Protein AF-A0A1I4N1H8-F1 (afdb_monomer_lite)

Structure (mmCIF, N/CA/C/O backbone):
data_AF-A0A1I4N1H8-F1
#
_entry.id   AF-A0A1I4N1H8-F1
#
loop_
_atom_site.group_PDB
_atom_site.id
_atom_site.type_symbol
_atom_site.label_atom_id
_atom_site.label_alt_id
_atom_site.label_comp_id
_atom_site.label_asym_id
_atom_site.label_entity_id
_atom_site.label_seq_id
_atom_site.pdbx_PDB_ins_code
_atom_site.Cartn_x
_atom_site.Cartn_y
_atom_site.Cartn_z
_atom_site.occupancy
_atom_site.B_iso_or_equiv
_atom_site.auth_seq_id
_atom_site.auth_comp_id
_atom_site.auth_asym_id
_atom_site.auth_atom_id
_atom_site.pdbx_PDB_model_num
ATOM 1 N N . MET A 1 1 ? 2.853 25.709 18.677 1.00 53.47 1 MET A N 1
ATOM 2 C CA . MET A 1 1 ? 2.976 24.654 17.645 1.00 53.47 1 MET A CA 1
ATOM 3 C C . MET A 1 1 ? 1.588 24.099 17.377 1.00 53.47 1 MET A C 1
ATOM 5 O O . MET A 1 1 ? 0.946 23.688 18.331 1.00 53.47 1 MET A O 1
ATOM 9 N N . LEU A 1 2 ? 1.108 24.112 16.129 1.00 56.47 2 LEU A N 1
ATOM 10 C CA . LEU A 1 2 ? -0.135 23.416 15.777 1.00 56.47 2 LEU A CA 1
ATOM 11 C C . LEU A 1 2 ? 0.058 21.916 16.018 1.00 56.47 2 LEU A C 1
AT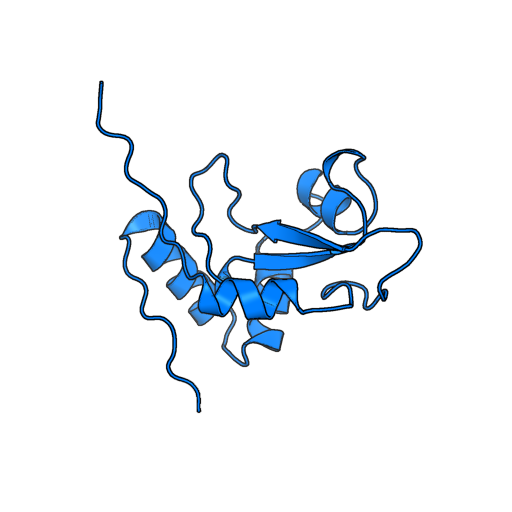OM 13 O O . LEU A 1 2 ? 1.031 21.329 15.537 1.00 56.47 2 LEU A O 1
ATOM 17 N N . GLU A 1 3 ? -0.847 21.313 16.781 1.00 64.88 3 GLU A N 1
ATOM 18 C CA . GLU A 1 3 ? -0.791 19.899 17.126 1.00 64.88 3 GLU A CA 1
ATOM 19 C C . GLU A 1 3 ? -0.801 19.052 15.846 1.00 64.88 3 GLU A C 1
ATOM 21 O O . GLU A 1 3 ? -1.722 19.099 15.021 1.00 64.88 3 GLU A O 1
ATOM 26 N N . LYS A 1 4 ? 0.289 18.310 15.615 1.00 62.06 4 LYS A N 1
ATOM 27 C CA . LYS A 1 4 ? 0.431 17.490 14.412 1.00 62.06 4 LYS A CA 1
ATOM 28 C C . LYS A 1 4 ? -0.526 16.305 14.524 1.00 62.06 4 LYS A C 1
ATOM 30 O O . LYS A 1 4 ? -0.227 15.325 15.198 1.00 62.06 4 LYS A O 1
ATOM 35 N N . ARG A 1 5 ? -1.657 16.379 13.817 1.00 70.31 5 ARG A N 1
ATOM 36 C CA . ARG A 1 5 ? -2.632 15.278 13.723 1.00 70.31 5 ARG A CA 1
ATOM 37 C C . ARG A 1 5 ? -1.940 13.963 13.337 1.00 70.31 5 ARG A C 1
ATOM 39 O O . ARG A 1 5 ? -1.356 13.872 12.251 1.00 70.31 5 ARG A O 1
ATOM 46 N N . LYS A 1 6 ? -2.035 12.952 14.209 1.00 81.81 6 LYS A N 1
ATOM 47 C CA . LYS A 1 6 ? -1.481 11.601 14.000 1.00 81.81 6 LYS A CA 1
ATOM 48 C C . LYS A 1 6 ? -2.159 10.912 12.804 1.00 81.81 6 LYS A C 1
ATOM 50 O O . LYS A 1 6 ? -3.296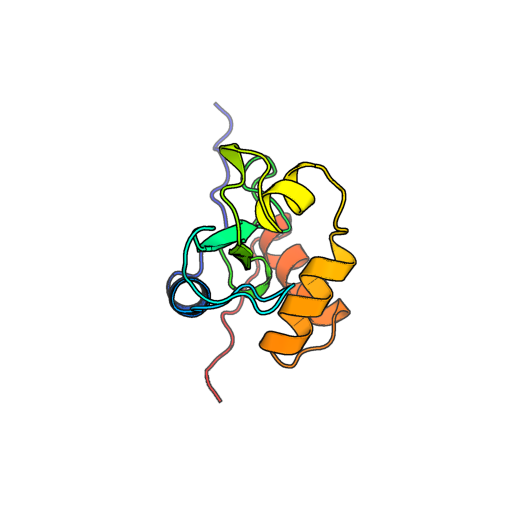 11.238 12.463 1.00 81.81 6 LYS A O 1
ATOM 55 N N . ARG A 1 7 ? -1.432 10.019 12.123 1.00 89.75 7 ARG A N 1
ATOM 56 C CA . ARG A 1 7 ? -1.945 9.192 11.010 1.00 89.75 7 ARG A CA 1
ATOM 57 C C . ARG A 1 7 ? -2.813 8.050 11.553 1.00 89.75 7 ARG A C 1
ATOM 59 O O . ARG A 1 7 ? -2.561 7.596 12.665 1.00 89.75 7 ARG A O 1
ATOM 66 N N . VAL A 1 8 ? -3.782 7.581 10.765 1.00 94.56 8 VAL A N 1
ATOM 67 C CA . VAL A 1 8 ? -4.474 6.307 11.039 1.00 94.56 8 VAL A CA 1
ATOM 68 C C . VAL A 1 8 ? -3.473 5.166 10.863 1.00 94.56 8 VAL A C 1
ATOM 70 O O . VAL A 1 8 ? -2.674 5.204 9.924 1.00 94.56 8 VAL A O 1
ATOM 73 N N . VAL A 1 9 ? -3.486 4.190 11.770 1.00 94.94 9 VAL A N 1
ATOM 74 C CA . VAL A 1 9 ? -2.586 3.029 11.764 1.00 94.94 9 VAL A CA 1
ATOM 75 C C . VAL A 1 9 ? -3.397 1.771 12.060 1.00 94.94 9 VAL A C 1
ATOM 77 O O . VAL A 1 9 ? -4.090 1.726 13.072 1.00 94.94 9 VAL A O 1
ATOM 80 N N . ASP A 1 10 ? -3.257 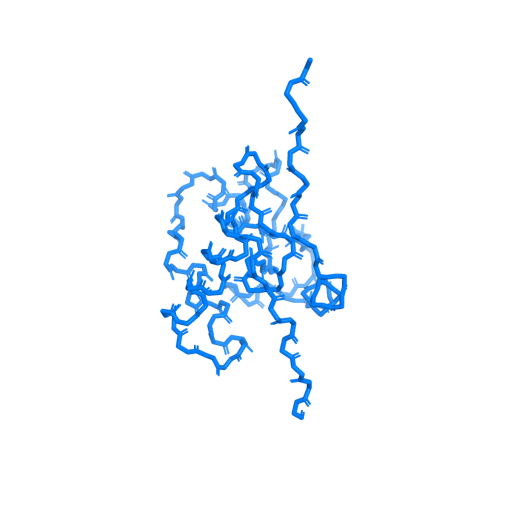0.747 11.221 1.00 95.31 10 ASP A N 1
ATOM 81 C CA . ASP A 1 10 ? -3.801 -0.598 11.416 1.00 95.31 10 ASP A CA 1
ATOM 82 C C . ASP A 1 10 ? -2.660 -1.623 11.525 1.00 95.31 10 ASP A C 1
ATOM 84 O O . ASP A 1 10 ? -2.206 -2.188 10.524 1.00 95.31 10 ASP A O 1
ATOM 88 N N . PRO A 1 11 ? -2.169 -1.906 12.744 1.00 95.06 11 PRO A N 1
ATOM 89 C CA . PRO A 1 11 ? -1.083 -2.857 12.932 1.00 95.06 11 PRO A CA 1
ATOM 90 C C . PRO A 1 11 ? -1.421 -4.272 12.447 1.00 95.06 11 PRO A C 1
ATOM 92 O O . PRO A 1 11 ? -0.512 -4.993 12.035 1.00 95.06 11 PRO A O 1
ATOM 95 N N . LYS A 1 12 ? -2.696 -4.689 12.498 1.00 94.94 12 LYS A N 1
ATOM 96 C CA . LYS A 1 12 ? -3.117 -6.033 12.076 1.00 94.94 12 LYS A CA 1
ATOM 97 C C . LYS A 1 12 ? -3.105 -6.142 10.553 1.00 94.94 12 LYS A C 1
ATOM 99 O O . LYS A 1 12 ? -2.472 -7.056 10.027 1.00 94.94 12 LYS A O 1
ATOM 104 N N . GLY A 1 13 ? -3.709 -5.186 9.850 1.00 95.56 13 GLY A N 1
ATOM 105 C CA . GLY A 1 13 ? -3.661 -5.115 8.387 1.00 95.56 13 GLY A CA 1
ATOM 106 C C . GLY A 1 13 ? -2.226 -5.015 7.868 1.00 95.56 13 GLY A C 1
ATOM 107 O O . GLY A 1 13 ? -1.828 -5.755 6.970 1.00 95.56 13 GLY A O 1
ATOM 108 N N . MET A 1 14 ? -1.395 -4.189 8.508 1.00 96.69 14 MET A N 1
ATOM 109 C CA . MET A 1 14 ? 0.006 -4.039 8.114 1.00 96.69 14 MET A CA 1
ATOM 110 C C . MET A 1 14 ? 0.849 -5.295 8.348 1.00 96.69 14 MET A C 1
ATOM 112 O O . MET A 1 14 ? 1.808 -5.513 7.609 1.00 96.69 14 MET A O 1
ATOM 116 N N . LYS A 1 15 ? 0.523 -6.142 9.337 1.00 96.75 15 LYS A N 1
ATOM 117 C CA . LYS A 1 15 ? 1.166 -7.461 9.471 1.00 96.75 15 LYS A CA 1
ATOM 118 C C . LYS A 1 15 ? 0.884 -8.338 8.249 1.00 96.75 15 LYS A C 1
ATOM 120 O O . LYS A 1 15 ? 1.816 -8.974 7.769 1.00 96.75 15 LYS A O 1
ATOM 125 N N . LYS A 1 16 ? -0.347 -8.317 7.719 1.00 95.69 16 LYS A N 1
ATOM 126 C CA . LYS A 1 16 ? -0.727 -9.078 6.515 1.00 95.69 16 LYS A CA 1
ATOM 127 C C . LYS A 1 16 ? 0.070 -8.605 5.292 1.00 95.69 16 LYS A C 1
ATOM 129 O O . LYS A 1 16 ? 0.706 -9.424 4.645 1.00 95.69 16 LYS A O 1
ATOM 134 N N . VAL A 1 17 ? 0.164 -7.291 5.057 1.00 97.12 17 VAL A N 1
ATOM 135 C CA . VAL A 1 17 ? 0.967 -6.735 3.941 1.00 97.12 17 VAL A CA 1
ATOM 136 C C . VAL A 1 17 ? 2.459 -7.056 4.086 1.00 97.12 17 VAL A C 1
ATOM 138 O O . VAL A 1 17 ? 3.127 -7.406 3.118 1.00 97.12 17 VAL A O 1
ATOM 141 N N . LYS A 1 18 ? 3.007 -6.968 5.304 1.00 95.81 18 LYS A N 1
ATOM 142 C CA . LYS A 1 18 ? 4.422 -7.290 5.561 1.00 95.81 18 LYS A CA 1
ATOM 143 C C . LYS A 1 18 ? 4.757 -8.764 5.328 1.00 95.81 18 LYS A C 1
ATOM 145 O O . LYS A 1 18 ? 5.910 -9.041 5.008 1.00 95.81 18 LYS A O 1
ATOM 150 N N . ALA A 1 19 ? 3.789 -9.661 5.514 1.00 95.75 19 ALA A N 1
ATOM 151 C CA . ALA A 1 19 ? 3.953 -11.101 5.339 1.00 95.75 19 ALA A CA 1
ATOM 152 C C . ALA A 1 19 ? 3.951 -11.548 3.866 1.00 95.75 19 ALA A C 1
ATOM 154 O O . ALA A 1 19 ? 4.326 -12.682 3.595 1.00 95.75 19 ALA A O 1
ATOM 155 N N . ILE A 1 20 ? 3.562 -10.677 2.927 1.00 95.69 20 ILE A N 1
ATOM 156 C CA . ILE A 1 20 ? 3.618 -10.966 1.490 1.00 95.69 20 ILE A CA 1
ATOM 157 C C . ILE A 1 20 ? 5.086 -11.157 1.072 1.00 95.69 20 ILE A C 1
ATOM 159 O O . ILE A 1 20 ? 5.943 -10.314 1.354 1.00 95.69 20 ILE A O 1
ATOM 163 N N . ASP A 1 21 ? 5.380 -12.265 0.398 1.00 95.00 21 ASP A N 1
ATOM 164 C CA . ASP A 1 21 ? 6.724 -12.735 0.033 1.00 95.00 21 ASP A CA 1
ATOM 165 C C . ASP A 1 21 ? 7.030 -12.619 -1.472 1.00 95.00 21 ASP A C 1
ATOM 167 O O . ASP A 1 21 ? 8.051 -13.114 -1.963 1.00 95.00 21 ASP A O 1
ATOM 171 N N . TYR A 1 22 ? 6.184 -11.883 -2.193 1.00 95.88 22 TYR A N 1
ATOM 172 C CA . TYR A 1 22 ? 6.350 -11.531 -3.597 1.00 95.88 22 TYR A CA 1
ATOM 173 C C . TYR A 1 22 ? 6.005 -10.059 -3.861 1.00 95.88 22 TYR A C 1
ATOM 175 O O . TYR A 1 22 ? 5.375 -9.377 -3.055 1.00 95.88 22 TYR A O 1
ATOM 183 N N . CYS A 1 23 ? 6.449 -9.544 -5.005 1.00 97.31 23 CYS A N 1
ATOM 184 C CA . CYS A 1 23 ? 6.041 -8.239 -5.508 1.00 97.31 23 CYS A CA 1
ATOM 185 C C . CYS A 1 23 ? 4.627 -8.327 -6.081 1.00 97.31 23 CYS A C 1
ATOM 187 O O . CYS A 1 23 ? 4.422 -8.990 -7.096 1.00 97.31 23 CYS A O 1
ATOM 189 N N . GLU A 1 24 ? 3.675 -7.602 -5.505 1.00 98.00 24 GLU A N 1
ATOM 190 C CA . GLU A 1 24 ? 2.270 -7.642 -5.930 1.00 98.00 24 GLU A CA 1
ATOM 191 C C . GLU A 1 24 ? 2.047 -7.099 -7.350 1.00 98.00 24 GLU A C 1
ATOM 193 O O . GLU A 1 24 ? 1.036 -7.403 -7.976 1.00 98.00 24 GLU A O 1
ATOM 198 N N . ARG A 1 25 ? 3.005 -6.334 -7.891 1.00 97.31 25 ARG A N 1
ATOM 199 C CA . ARG A 1 25 ? 2.948 -5.815 -9.264 1.00 97.31 25 ARG A CA 1
ATOM 200 C C . ARG A 1 25 ? 3.526 -6.774 -10.304 1.00 97.31 25 ARG A C 1
ATOM 202 O O . ARG A 1 25 ? 2.900 -7.011 -11.328 1.00 97.31 25 ARG A O 1
ATOM 209 N N . CYS A 1 26 ? 4.744 -7.277 -10.087 1.00 96.38 26 CYS A N 1
ATOM 210 C CA . CYS A 1 26 ? 5.475 -8.053 -11.101 1.00 96.38 26 CYS A CA 1
ATOM 211 C C . CYS A 1 26 ? 5.646 -9.541 -10.765 1.00 96.38 26 CYS A C 1
ATOM 213 O O . CYS A 1 26 ? 6.316 -10.255 -11.505 1.00 96.38 26 CYS A O 1
ATOM 215 N N . GLY A 1 27 ? 5.112 -10.006 -9.633 1.00 95.25 27 GLY A N 1
ATOM 216 C CA . GLY A 1 27 ? 5.170 -11.404 -9.196 1.00 95.25 27 GLY A CA 1
ATOM 217 C C . GLY A 1 27 ? 6.546 -11.885 -8.722 1.00 95.25 27 GLY A C 1
ATOM 218 O O . GLY A 1 27 ? 6.679 -13.022 -8.281 1.00 95.25 27 GLY A O 1
ATOM 219 N N . ARG A 1 28 ? 7.590 -11.047 -8.789 1.00 92.69 28 ARG A N 1
ATOM 220 C CA . ARG A 1 28 ? 8.947 -11.433 -8.374 1.00 92.69 28 ARG A CA 1
ATOM 221 C C . ARG A 1 28 ? 8.976 -11.791 -6.886 1.00 92.69 28 ARG A C 1
ATOM 223 O O . ARG A 1 28 ? 8.639 -10.954 -6.051 1.00 92.69 28 ARG A O 1
ATOM 230 N N . MET A 1 29 ? 9.422 -13.004 -6.575 1.00 90.62 29 MET A N 1
ATOM 231 C CA . MET A 1 29 ? 9.615 -13.481 -5.205 1.00 90.62 29 MET A CA 1
ATOM 232 C C . MET A 1 29 ? 10.814 -12.819 -4.519 1.00 90.62 29 MET A C 1
ATOM 234 O O . MET A 1 29 ? 11.655 -12.178 -5.162 1.00 90.62 29 MET A O 1
ATOM 238 N N . ASN A 1 30 ? 10.892 -12.989 -3.201 1.00 72.56 30 ASN A N 1
ATOM 239 C CA . ASN A 1 30 ? 12.013 -12.516 -2.398 1.00 72.56 30 ASN A CA 1
ATOM 240 C C . ASN A 1 30 ? 13.361 -13.079 -2.916 1.00 72.56 30 ASN A C 1
ATOM 242 O O . ASN A 1 30 ? 13.485 -14.271 -3.184 1.00 72.56 30 ASN A O 1
ATOM 246 N N . GLY A 1 31 ? 14.359 -12.207 -3.101 1.00 69.25 31 GLY A N 1
ATOM 247 C CA . GLY A 1 31 ? 15.635 -12.509 -3.766 1.00 69.25 31 GLY A CA 1
ATOM 248 C C . GLY A 1 31 ? 16.512 -11.257 -3.911 1.00 69.25 31 GLY A C 1
ATOM 249 O O . GLY A 1 31 ? 16.408 -10.347 -3.092 1.00 69.25 31 GLY A O 1
ATOM 250 N N . PHE A 1 32 ? 17.324 -11.158 -4.975 1.00 62.62 32 PHE A N 1
ATOM 251 C CA . PHE A 1 32 ? 18.295 -10.062 -5.218 1.00 62.62 32 PHE A CA 1
ATOM 252 C C . PHE A 1 32 ? 17.736 -8.631 -5.068 1.00 62.62 32 PHE A C 1
ATOM 254 O O . PHE A 1 32 ? 18.484 -7.695 -4.814 1.00 62.62 32 PHE A O 1
ATOM 261 N N . TYR A 1 33 ? 16.426 -8.442 -5.231 1.00 67.12 33 TYR A N 1
ATOM 262 C CA . TYR A 1 33 ? 15.819 -7.115 -5.286 1.00 67.12 33 TYR A CA 1
ATOM 263 C C . TYR A 1 33 ? 15.284 -6.588 -3.949 1.00 67.12 33 TYR A C 1
ATOM 265 O O . TYR A 1 33 ? 14.948 -5.413 -3.916 1.00 67.12 33 TYR A O 1
ATOM 273 N N . CYS A 1 34 ? 15.232 -7.382 -2.870 1.00 88.25 34 CYS A N 1
ATOM 274 C CA . CYS A 1 34 ? 14.536 -7.053 -1.610 1.00 88.25 34 CYS A CA 1
ATOM 275 C C . CYS A 1 34 ? 13.047 -6.666 -1.806 1.00 88.25 34 CYS A C 1
ATOM 277 O O . CYS A 1 34 ? 12.647 -6.058 -2.798 1.00 88.25 34 CYS A O 1
ATOM 279 N N . LEU A 1 35 ? 12.182 -7.033 -0.858 1.00 94.62 35 LEU A N 1
ATOM 280 C CA . LEU A 1 35 ? 10.763 -6.656 -0.894 1.00 94.62 35 LEU A CA 1
ATOM 281 C C . LEU A 1 35 ? 10.448 -5.615 0.178 1.00 94.62 35 LEU A C 1
ATOM 283 O O . LEU A 1 35 ? 10.572 -5.889 1.375 1.00 94.62 35 LEU A O 1
ATOM 287 N N . GLU A 1 36 ? 9.930 -4.465 -0.233 1.00 95.19 36 GLU A N 1
ATOM 288 C CA . GLU A 1 36 ? 9.577 -3.346 0.639 1.00 95.19 36 GLU A CA 1
ATOM 289 C C . GLU A 1 36 ? 8.074 -3.070 0.614 1.00 95.19 36 GLU A C 1
ATOM 291 O O . GLU A 1 36 ? 7.371 -3.410 -0.335 1.00 95.19 36 GLU A O 1
ATOM 296 N N . VAL A 1 37 ? 7.568 -2.477 1.694 1.00 96.62 37 VAL A N 1
ATOM 297 C CA . VAL A 1 37 ? 6.184 -1.999 1.737 1.00 96.62 37 VAL A CA 1
ATOM 298 C C . VAL A 1 37 ? 6.151 -0.589 1.158 1.00 96.62 37 VAL A C 1
ATOM 300 O O . VAL A 1 37 ? 6.769 0.310 1.731 1.00 96.62 37 VAL A O 1
ATOM 303 N N . ALA A 1 38 ? 5.412 -0.418 0.068 1.00 96.94 38 ALA A N 1
ATOM 304 C CA . ALA A 1 38 ? 5.148 0.853 -0.586 1.00 96.94 38 ALA A CA 1
ATOM 305 C C . ALA A 1 38 ? 3.806 1.423 -0.113 1.00 96.94 38 ALA A C 1
ATOM 307 O O . ALA A 1 38 ? 2.836 0.681 0.066 1.00 96.94 38 ALA A O 1
ATOM 308 N N . HIS A 1 39 ? 3.754 2.738 0.098 1.00 97.62 39 HIS A N 1
ATOM 309 C CA . HIS A 1 39 ? 2.529 3.472 0.423 1.00 97.62 39 HIS A CA 1
ATOM 310 C C . HIS A 1 39 ? 2.041 4.194 -0.830 1.00 97.62 39 HIS A C 1
ATOM 312 O O . HIS A 1 39 ? 2.764 5.058 -1.309 1.00 97.62 39 HIS A O 1
ATOM 318 N N . VAL A 1 40 ? 0.803 3.953 -1.275 1.00 97.44 40 VAL A N 1
ATOM 319 C CA . VAL A 1 40 ? 0.227 4.702 -2.414 1.00 97.44 40 VAL A CA 1
ATOM 320 C C . VAL A 1 40 ? 0.087 6.180 -2.044 1.00 97.44 40 VAL A C 1
ATOM 322 O O . VAL A 1 40 ? 0.653 7.073 -2.665 1.00 97.44 40 VAL A O 1
ATOM 325 N N . LYS A 1 41 ? -0.585 6.474 -0.924 1.00 95.88 41 LYS A N 1
ATOM 326 C CA . LYS A 1 41 ? -0.488 7.789 -0.278 1.00 95.88 41 LYS A CA 1
ATOM 327 C C . LYS A 1 41 ? 0.673 7.767 0.702 1.00 95.88 41 LYS A C 1
ATOM 329 O O . LYS A 1 41 ? 0.553 7.244 1.812 1.00 95.88 41 LYS A O 1
ATOM 334 N N . GLY A 1 42 ? 1.796 8.334 0.268 1.00 89.06 42 GLY A N 1
ATOM 335 C CA . GLY A 1 42 ? 3.060 8.333 0.996 1.00 89.06 42 GLY A CA 1
ATOM 336 C C . GLY A 1 42 ? 3.028 8.990 2.384 1.00 89.06 42 GLY A C 1
ATOM 337 O O . GLY A 1 42 ? 2.158 9.787 2.750 1.00 89.06 42 GLY A O 1
ATOM 338 N N . LYS A 1 43 ? 4.059 8.705 3.185 1.00 80.88 43 LYS A N 1
ATOM 339 C CA . LYS A 1 43 ? 4.208 9.281 4.536 1.00 80.88 43 LYS A CA 1
ATOM 340 C C . LYS A 1 43 ? 4.397 10.801 4.524 1.00 80.88 43 LYS A C 1
ATOM 342 O O . LYS A 1 43 ? 3.912 11.468 5.438 1.00 80.88 43 LYS A O 1
ATOM 347 N N . GLY A 1 44 ? 5.044 11.351 3.490 1.00 82.94 44 GLY A N 1
ATOM 348 C CA . GLY A 1 44 ? 5.267 12.796 3.337 1.00 82.94 44 GLY A CA 1
ATOM 349 C C . GLY A 1 44 ? 3.966 13.605 3.283 1.00 82.94 44 GLY A C 1
ATOM 350 O O . GLY A 1 44 ? 3.899 14.705 3.826 1.00 82.94 44 GLY A O 1
ATOM 351 N N . CYS A 1 45 ? 2.893 13.017 2.743 1.00 85.38 45 CYS A N 1
ATOM 352 C CA . CYS A 1 45 ? 1.560 13.618 2.705 1.00 85.38 45 CYS A CA 1
ATOM 353 C C . CYS A 1 45 ? 0.630 13.116 3.830 1.00 85.38 45 CYS A C 1
ATOM 355 O O . CYS A 1 45 ? -0.575 13.364 3.812 1.00 85.38 45 CYS A O 1
ATOM 357 N N . LYS A 1 46 ? 1.187 12.457 4.859 1.00 87.69 46 LYS A N 1
ATOM 358 C CA . LYS A 1 46 ? 0.462 11.883 6.009 1.00 87.69 46 LYS A CA 1
ATOM 359 C C . LYS A 1 46 ? -0.558 10.803 5.630 1.00 87.69 46 LYS A C 1
ATOM 361 O O . LYS A 1 46 ? -1.602 10.704 6.287 1.00 87.69 46 LYS A O 1
ATOM 366 N N . GLY A 1 47 ? -0.264 10.006 4.605 1.00 93.00 47 GLY A N 1
ATOM 367 C CA . GLY A 1 47 ? -1.104 8.872 4.240 1.00 93.00 47 GLY A CA 1
ATOM 368 C C . GLY A 1 47 ? -1.234 7.829 5.368 1.00 93.00 47 GLY A C 1
ATOM 369 O O . GLY A 1 47 ? -0.345 7.705 6.231 1.00 93.00 47 GLY A O 1
ATOM 370 N N . PRO A 1 48 ? -2.371 7.116 5.421 1.00 96.00 48 PRO A N 1
ATOM 371 C CA . PRO A 1 48 ? -2.668 6.150 6.476 1.00 96.00 48 PRO A CA 1
ATOM 372 C C . PRO A 1 48 ? -1.768 4.902 6.392 1.00 96.00 48 PRO A C 1
ATOM 374 O O . PRO A 1 48 ? -1.310 4.521 5.317 1.00 96.00 48 PRO A O 1
ATOM 377 N N . ASP A 1 49 ? -1.491 4.269 7.536 1.00 96.19 49 ASP A N 1
ATOM 378 C CA . ASP A 1 49 ? -0.787 2.976 7.642 1.00 96.19 49 ASP A CA 1
ATOM 379 C C . ASP A 1 49 ? -1.793 1.826 7.713 1.00 96.19 49 ASP A C 1
ATOM 381 O O . ASP A 1 49 ? -1.974 1.201 8.755 1.00 96.19 49 ASP A O 1
ATOM 385 N N . ILE A 1 50 ? -2.515 1.610 6.622 1.00 97.38 50 ILE A N 1
ATOM 386 C CA . ILE A 1 50 ? -3.561 0.589 6.509 1.00 97.38 50 ILE A CA 1
ATOM 387 C C . ILE A 1 50 ? -3.269 -0.295 5.305 1.00 97.38 50 ILE A C 1
ATOM 389 O O . ILE A 1 50 ? -2.601 0.149 4.365 1.00 97.38 50 ILE A O 1
ATOM 393 N N . LYS A 1 51 ? -3.778 -1.530 5.310 1.00 97.50 51 LYS A N 1
ATOM 394 C CA . LYS A 1 51 ? -3.523 -2.479 4.219 1.00 97.50 51 LYS A CA 1
ATOM 395 C C . LYS A 1 51 ? -4.039 -1.958 2.875 1.00 97.50 51 LYS A C 1
ATOM 397 O O . LYS A 1 51 ? -3.367 -2.131 1.868 1.00 97.50 51 LYS A O 1
ATOM 402 N N . GLU A 1 52 ? -5.146 -1.219 2.866 1.00 98.19 52 GLU A N 1
ATOM 403 C CA . GLU A 1 52 ? -5.744 -0.623 1.666 1.00 98.19 52 GLU A CA 1
ATOM 404 C C . GLU A 1 52 ? -4.906 0.513 1.049 1.00 98.19 52 GLU A C 1
ATOM 406 O O . GLU A 1 52 ? -5.161 0.923 -0.077 1.00 98.19 52 GLU A O 1
ATOM 411 N N . ASN A 1 53 ? -3.898 1.027 1.760 1.00 98.38 53 ASN A N 1
ATOM 412 C CA . ASN A 1 53 ? -2.976 2.054 1.262 1.00 98.38 53 ASN A CA 1
ATOM 413 C C . ASN A 1 53 ? -1.555 1.510 1.039 1.00 98.38 53 ASN A C 1
ATOM 415 O O . ASN A 1 53 ? -0.645 2.284 0.740 1.00 98.38 53 ASN A O 1
ATOM 419 N N . CYS A 1 54 ? -1.343 0.207 1.252 1.00 97.94 54 CYS A N 1
ATOM 420 C CA . CYS A 1 54 ? -0.018 -0.395 1.244 1.00 97.94 54 CYS A CA 1
ATOM 421 C C . CYS A 1 54 ? 0.032 -1.671 0.407 1.00 97.94 54 CYS A C 1
ATOM 423 O O . CYS A 1 54 ? -0.861 -2.520 0.461 1.00 97.94 54 CYS A O 1
ATOM 425 N N . LEU A 1 55 ? 1.144 -1.844 -0.297 1.00 97.69 55 LEU A N 1
ATOM 426 C CA . LEU A 1 55 ? 1.444 -3.041 -1.069 1.00 97.69 55 LEU A CA 1
ATOM 427 C C . LEU A 1 55 ? 2.929 -3.405 -0.975 1.00 97.69 55 LEU A C 1
ATOM 429 O O . LEU A 1 55 ? 3.760 -2.592 -0.571 1.00 97.69 55 LEU A O 1
ATOM 433 N N . LYS A 1 56 ? 3.263 -4.645 -1.310 1.00 97.50 56 LYS A N 1
ATOM 434 C CA . LYS A 1 56 ? 4.608 -5.208 -1.313 1.00 97.50 56 LYS A CA 1
ATOM 435 C C . LYS A 1 56 ? 5.205 -5.086 -2.712 1.00 97.50 56 LYS A C 1
ATOM 437 O O . LYS A 1 56 ? 4.708 -5.693 -3.659 1.00 97.50 56 LYS A O 1
ATOM 442 N N . LEU A 1 57 ? 6.279 -4.312 -2.850 1.00 97.12 57 LEU A N 1
ATOM 443 C CA . LEU A 1 57 ? 6.975 -4.085 -4.119 1.00 97.12 57 LEU A CA 1
ATOM 444 C C . LEU A 1 57 ? 8.435 -4.540 -4.039 1.00 97.12 57 LEU A C 1
ATOM 446 O O . LEU A 1 57 ? 9.051 -4.524 -2.974 1.00 97.12 57 LEU A O 1
ATOM 450 N N . CYS A 1 58 ? 8.994 -4.959 -5.177 1.00 96.25 58 CYS A N 1
ATOM 451 C CA . CYS A 1 58 ? 10.413 -5.295 -5.284 1.00 96.25 58 CYS A CA 1
ATOM 452 C C . CYS A 1 58 ? 11.284 -4.069 -5.552 1.00 96.25 58 CYS A C 1
ATOM 454 O O . CYS A 1 58 ? 10.845 -3.122 -6.210 1.00 96.25 58 CYS A O 1
ATOM 456 N N . GLY A 1 59 ? 12.548 -4.168 -5.140 1.00 92.75 59 GLY A N 1
ATOM 457 C CA . GLY A 1 59 ? 13.551 -3.129 -5.324 1.00 92.75 59 GLY A CA 1
ATOM 458 C C . GLY A 1 59 ? 13.494 -2.097 -4.198 1.00 92.75 59 GLY A C 1
ATOM 459 O O . GLY A 1 59 ? 12.398 -1.680 -3.830 1.00 92.75 59 GLY A O 1
ATOM 460 N N . PRO A 1 60 ? 14.636 -1.665 -3.640 1.00 89.38 60 PRO A N 1
ATOM 461 C CA . PRO A 1 60 ? 14.636 -0.590 -2.662 1.00 89.38 60 PRO A CA 1
ATOM 462 C C . PRO A 1 60 ? 14.288 0.746 -3.324 1.00 89.38 60 PRO A C 1
ATOM 464 O O . PRO A 1 60 ? 14.954 1.165 -4.281 1.00 89.38 60 PRO A O 1
ATOM 467 N N . ALA A 1 61 ? 13.286 1.450 -2.786 1.00 90.19 61 ALA A N 1
ATOM 468 C CA . ALA A 1 61 ? 12.901 2.776 -3.285 1.00 90.19 61 ALA A CA 1
ATOM 469 C C . ALA A 1 61 ? 14.065 3.772 -3.222 1.00 90.19 61 ALA A C 1
ATOM 471 O O . ALA A 1 61 ? 14.249 4.577 -4.134 1.00 90.19 61 ALA A O 1
ATOM 472 N N . SER A 1 62 ? 14.896 3.679 -2.179 1.00 90.06 62 SER A N 1
ATOM 473 C CA . SER A 1 62 ? 16.067 4.541 -1.972 1.00 90.06 62 SER A CA 1
ATOM 474 C C . SER A 1 62 ? 17.124 4.430 -3.073 1.00 90.06 62 SER A C 1
ATOM 476 O O . SER A 1 62 ? 17.902 5.363 -3.251 1.00 90.06 62 SER A O 1
ATOM 478 N N . MET A 1 63 ? 17.148 3.326 -3.825 1.00 90.00 63 MET A N 1
ATOM 479 C CA . MET A 1 63 ? 18.053 3.142 -4.962 1.00 90.00 63 MET A CA 1
ATOM 480 C C . MET A 1 63 ? 17.363 3.351 -6.313 1.00 90.00 63 MET A C 1
ATOM 482 O O . MET A 1 63 ? 17.990 3.145 -7.347 1.00 90.00 63 MET A O 1
ATOM 486 N N . GLY A 1 64 ? 16.069 3.691 -6.335 1.00 90.88 64 GLY A N 1
ATOM 487 C CA . GLY A 1 64 ? 15.310 3.774 -7.580 1.00 90.88 64 GLY A CA 1
ATOM 488 C C . GLY A 1 64 ? 15.262 2.439 -8.333 1.00 90.88 64 GLY A C 1
ATOM 489 O O . GLY A 1 64 ? 15.233 2.419 -9.559 1.00 90.88 64 GLY A O 1
ATOM 490 N N . MET A 1 65 ? 15.263 1.306 -7.635 1.00 91.06 65 MET A N 1
ATOM 491 C CA . MET A 1 65 ? 15.279 -0.012 -8.273 1.00 91.06 65 MET A CA 1
ATOM 492 C C . MET A 1 65 ? 13.914 -0.692 -8.189 1.00 91.06 65 MET A C 1
ATOM 494 O O . MET A 1 65 ? 13.139 -0.459 -7.265 1.00 91.06 65 MET A O 1
ATOM 498 N N . GLY A 1 66 ? 13.640 -1.578 -9.147 1.00 93.88 66 GLY A N 1
ATOM 499 C CA . GLY A 1 66 ? 12.433 -2.405 -9.155 1.00 93.88 66 GLY A CA 1
ATOM 500 C C . GLY A 1 66 ? 11.128 -1.607 -9.239 1.00 93.88 66 GLY A C 1
ATOM 501 O O . GLY A 1 66 ? 11.095 -0.477 -9.723 1.00 93.88 66 GLY A O 1
ATOM 502 N N . CYS A 1 67 ? 10.038 -2.230 -8.789 1.00 96.88 67 CYS A N 1
ATOM 503 C CA . CYS A 1 67 ? 8.712 -1.616 -8.823 1.00 96.88 67 CYS A CA 1
ATOM 504 C C . CYS A 1 67 ? 8.563 -0.500 -7.784 1.00 96.88 67 CYS A C 1
ATOM 506 O O . CYS A 1 67 ? 7.885 0.476 -8.070 1.00 96.88 67 CYS A O 1
ATOM 508 N N . HIS A 1 68 ? 9.210 -0.600 -6.617 1.00 96.19 68 HIS A N 1
ATOM 509 C CA . HIS A 1 68 ? 9.125 0.459 -5.604 1.00 96.19 68 HIS A CA 1
ATOM 510 C C . HIS A 1 68 ? 9.861 1.729 -6.056 1.00 96.19 68 HIS A C 1
ATOM 512 O O . HIS A 1 68 ? 9.384 2.841 -5.855 1.00 96.19 68 HIS A O 1
ATOM 518 N N . GLY A 1 69 ? 11.005 1.570 -6.731 1.00 95.00 69 GLY A N 1
ATOM 519 C CA . GLY A 1 69 ? 11.702 2.685 -7.363 1.00 95.00 69 GLY A CA 1
ATOM 520 C C . GLY A 1 69 ? 10.899 3.324 -8.498 1.00 95.00 69 GLY A C 1
ATOM 521 O O . GLY A 1 69 ? 10.868 4.546 -8.591 1.00 95.00 69 GLY A O 1
ATOM 522 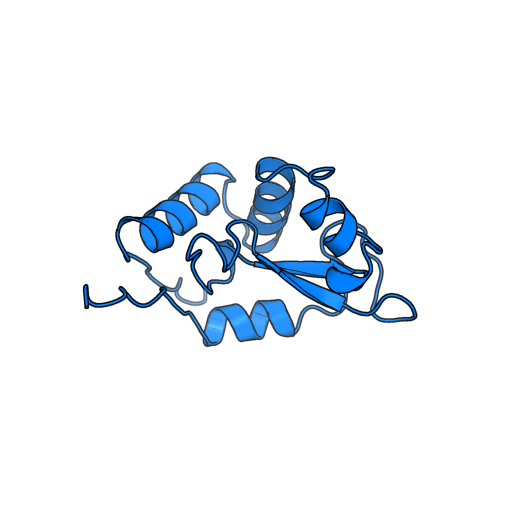N N . ALA A 1 70 ? 10.246 2.516 -9.341 1.00 96.38 70 ALA A N 1
ATOM 523 C CA . ALA A 1 70 ? 9.386 3.010 -10.421 1.00 96.38 70 ALA A CA 1
ATOM 524 C C . ALA A 1 70 ? 8.188 3.823 -9.894 1.00 96.38 70 ALA A C 1
ATOM 526 O O . ALA A 1 70 ? 7.895 4.891 -10.427 1.00 96.38 70 ALA A O 1
ATOM 527 N N . ASP A 1 71 ? 7.567 3.371 -8.802 1.00 96.44 71 ASP A N 1
ATOM 528 C CA . ASP A 1 71 ? 6.533 4.112 -8.065 1.00 96.44 71 ASP A CA 1
ATOM 529 C C . ASP A 1 71 ? 7.058 5.480 -7.591 1.00 96.44 71 ASP A C 1
ATOM 531 O O . ASP A 1 71 ? 6.539 6.527 -7.971 1.00 96.44 71 ASP A O 1
ATOM 535 N N . HIS A 1 72 ? 8.199 5.500 -6.896 1.00 94.50 72 HIS A N 1
ATOM 536 C CA . HIS A 1 72 ? 8.833 6.745 -6.447 1.00 94.50 72 HIS A CA 1
ATOM 537 C C . HIS A 1 72 ? 9.253 7.700 -7.583 1.00 94.50 72 HIS A C 1
ATOM 539 O O . HIS A 1 72 ? 9.397 8.901 -7.342 1.00 94.50 72 HIS A O 1
ATOM 545 N N . ARG A 1 73 ? 9.467 7.195 -8.805 1.00 94.94 73 ARG A N 1
ATOM 546 C CA . ARG A 1 73 ? 9.754 8.006 -10.003 1.00 94.94 73 ARG A CA 1
ATOM 547 C C . ARG A 1 73 ? 8.498 8.488 -10.737 1.00 94.94 73 ARG A C 1
ATOM 549 O O . ARG A 1 73 ? 8.631 9.252 -11.688 1.00 94.94 73 ARG A O 1
ATOM 556 N N . GLY A 1 74 ? 7.305 8.071 -10.314 1.00 94.19 74 GLY A N 1
ATOM 557 C CA . GLY A 1 74 ? 6.044 8.413 -10.976 1.00 94.19 74 GLY A CA 1
ATOM 558 C C . GLY A 1 74 ? 5.800 7.652 -12.281 1.00 94.19 74 GLY A C 1
ATOM 559 O O . GLY A 1 74 ? 5.013 8.096 -13.110 1.00 94.19 74 GLY A O 1
ATOM 560 N N . GLU A 1 75 ? 6.474 6.517 -12.485 1.00 97.44 75 GLU A N 1
ATOM 561 C CA . GLU A 1 75 ? 6.271 5.643 -13.654 1.00 97.44 75 GLU A CA 1
ATOM 562 C C . GLU A 1 75 ? 5.060 4.715 -13.484 1.00 97.44 75 GLU A C 1
ATOM 564 O O . GLU A 1 75 ? 4.610 4.095 -14.447 1.00 97.44 75 GLU A O 1
ATOM 569 N N . ILE A 1 76 ? 4.555 4.594 -12.255 1.00 97.19 76 ILE A N 1
ATOM 570 C CA . ILE A 1 76 ? 3.388 3.793 -11.892 1.00 97.19 76 ILE A CA 1
ATOM 571 C C . ILE A 1 76 ? 2.344 4.747 -11.317 1.00 97.19 76 ILE A C 1
ATOM 573 O O . ILE A 1 76 ? 2.664 5.596 -10.488 1.00 97.19 76 ILE A O 1
ATOM 577 N N . THR A 1 77 ? 1.101 4.629 -11.777 1.00 97.19 77 THR A N 1
ATOM 578 C CA . THR A 1 77 ? 0.016 5.504 -11.321 1.00 97.19 77 THR A CA 1
ATOM 579 C C . THR A 1 77 ? -0.603 4.999 -10.021 1.00 97.19 77 THR A C 1
ATOM 581 O O . THR A 1 77 ? -0.623 3.798 -9.748 1.00 97.19 77 THR A O 1
ATOM 584 N N . ASP A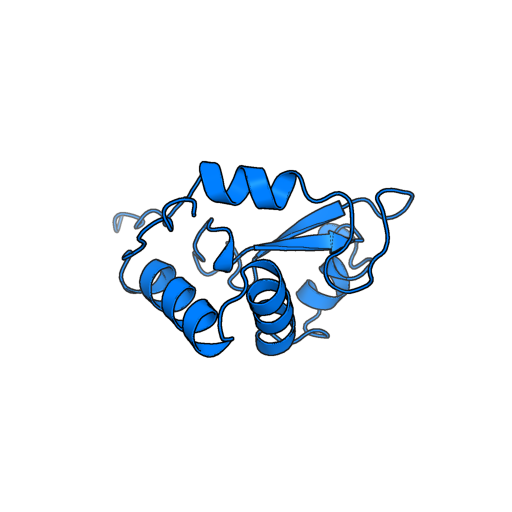 1 78 ? -1.195 5.911 -9.248 1.00 97.38 78 ASP A N 1
ATOM 585 C CA . ASP A 1 78 ? -1.961 5.546 -8.053 1.00 97.38 78 ASP A CA 1
ATOM 586 C C . ASP A 1 78 ? -3.098 4.563 -8.374 1.00 97.38 78 ASP A C 1
ATOM 588 O O . ASP A 1 78 ? -3.333 3.636 -7.603 1.00 97.38 78 ASP A O 1
ATOM 592 N N . ASP A 1 79 ? -3.786 4.733 -9.509 1.00 97.81 79 ASP A N 1
ATOM 593 C CA . ASP A 1 79 ? -4.877 3.845 -9.931 1.00 97.81 79 ASP A CA 1
ATOM 594 C C . ASP A 1 79 ? -4.381 2.428 -10.227 1.00 97.81 79 ASP A C 1
ATOM 596 O O . ASP A 1 79 ? -5.056 1.456 -9.880 1.00 97.81 79 ASP A O 1
ATOM 600 N N . GLU A 1 80 ? -3.185 2.281 -10.804 1.00 98.31 80 GLU A N 1
ATOM 601 C CA . GLU A 1 80 ? -2.555 0.972 -10.996 1.00 98.31 80 GLU A CA 1
ATOM 602 C C . GLU A 1 80 ? -2.260 0.303 -9.645 1.00 98.31 80 GLU A C 1
ATOM 604 O O . GLU A 1 80 ? -2.620 -0.858 -9.434 1.00 98.31 80 GLU A O 1
ATOM 609 N N . LEU A 1 81 ? -1.669 1.040 -8.699 1.00 98.50 81 LEU A N 1
ATOM 610 C CA . LEU A 1 81 ? -1.346 0.518 -7.367 1.00 98.50 81 LEU A CA 1
ATOM 611 C C . LEU A 1 81 ? -2.609 0.163 -6.573 1.00 98.50 81 LEU A C 1
ATOM 613 O O . LEU A 1 81 ? -2.689 -0.913 -5.976 1.00 98.50 81 LEU A O 1
ATOM 617 N N . PHE A 1 82 ? -3.623 1.029 -6.595 1.00 98.62 82 PHE A N 1
ATOM 618 C CA . PHE A 1 82 ? -4.904 0.751 -5.955 1.00 98.62 82 PHE A CA 1
ATOM 619 C C . PHE A 1 82 ? -5.634 -0.417 -6.616 1.00 98.62 82 PHE A C 1
ATOM 621 O O . PHE A 1 82 ? -6.259 -1.198 -5.906 1.00 98.62 82 PHE A O 1
ATOM 628 N N . SER A 1 83 ? -5.510 -0.607 -7.931 1.00 98.62 83 SER A N 1
ATOM 629 C CA . SER A 1 83 ? -6.091 -1.765 -8.623 1.00 98.62 83 SER A CA 1
ATOM 630 C C . SER A 1 83 ? -5.457 -3.086 -8.179 1.00 98.62 83 SER A C 1
ATOM 632 O O . SER A 1 83 ? -6.146 -4.101 -8.087 1.00 98.62 83 SER A O 1
ATOM 634 N N . ILE A 1 84 ? -4.156 -3.095 -7.876 1.00 98.62 84 ILE A N 1
ATOM 635 C CA . ILE A 1 84 ? -3.468 -4.267 -7.310 1.00 98.62 84 ILE A CA 1
ATOM 636 C C . ILE A 1 84 ? -4.002 -4.569 -5.905 1.00 98.62 84 ILE A C 1
ATOM 638 O O . ILE A 1 84 ? -4.378 -5.705 -5.614 1.00 98.62 84 ILE A O 1
ATOM 642 N N . ILE A 1 85 ? -4.110 -3.543 -5.058 1.00 98.50 85 ILE A N 1
ATOM 643 C CA . ILE A 1 85 ? -4.662 -3.672 -3.703 1.00 98.50 85 ILE A CA 1
ATOM 644 C C . ILE A 1 85 ? -6.120 -4.154 -3.749 1.00 98.50 85 ILE A C 1
ATOM 646 O O . ILE A 1 85 ? -6.489 -5.059 -3.007 1.00 98.50 85 ILE A O 1
ATOM 650 N N . ALA A 1 86 ? -6.938 -3.600 -4.643 1.00 98.19 86 ALA A N 1
ATOM 651 C CA . ALA A 1 86 ? -8.333 -3.982 -4.852 1.00 98.19 86 ALA A CA 1
ATOM 652 C C . ALA A 1 86 ? -8.479 -5.469 -5.191 1.00 98.19 86 ALA A C 1
ATOM 654 O O . ALA A 1 86 ? -9.295 -6.164 -4.582 1.00 98.19 86 ALA A O 1
ATOM 655 N N . LYS A 1 87 ? -7.618 -5.983 -6.079 1.00 98.06 87 LYS A N 1
ATOM 656 C CA . LYS A 1 87 ? -7.547 -7.417 -6.391 1.00 98.06 87 LYS A CA 1
ATOM 657 C C . LYS A 1 87 ? -7.177 -8.253 -5.165 1.00 98.06 87 LYS A C 1
ATOM 659 O O . LYS A 1 87 ? -7.846 -9.248 -4.906 1.00 98.06 87 LYS A O 1
ATOM 664 N N . ARG A 1 88 ? -6.156 -7.855 -4.393 1.00 97.56 88 ARG A N 1
ATOM 665 C CA . ARG A 1 88 ? -5.738 -8.577 -3.175 1.00 97.56 88 ARG A CA 1
ATOM 666 C C . ARG A 1 88 ? -6.844 -8.620 -2.119 1.00 97.56 88 ARG A C 1
ATOM 668 O O . ARG A 1 88 ? -7.059 -9.652 -1.494 1.00 97.56 88 ARG A O 1
ATOM 675 N N . GLU A 1 89 ? -7.522 -7.497 -1.900 1.00 95.94 89 GLU A N 1
ATOM 676 C CA . GLU A 1 89 ? -8.556 -7.356 -0.870 1.00 95.94 89 GLU A CA 1
ATOM 677 C C . GLU A 1 89 ? -9.941 -7.836 -1.328 1.00 95.94 89 GLU A C 1
ATOM 679 O O . GLU A 1 89 ? -10.880 -7.787 -0.535 1.00 95.94 89 GLU A O 1
ATOM 684 N N . ASN A 1 90 ? -10.076 -8.281 -2.583 1.00 96.94 90 ASN A N 1
ATOM 685 C CA . ASN A 1 90 ? -11.341 -8.667 -3.207 1.00 96.94 90 ASN A CA 1
ATOM 686 C C . ASN A 1 90 ? -12.435 -7.590 -3.051 1.00 96.94 90 ASN A C 1
ATOM 688 O O . ASN A 1 90 ? -13.557 -7.859 -2.621 1.00 96.94 90 ASN A O 1
ATOM 692 N N . LYS A 1 91 ? -12.082 -6.340 -3.364 1.00 96.38 91 LYS A N 1
ATOM 693 C CA . LYS A 1 91 ? -12.976 -5.173 -3.308 1.00 96.38 91 LYS A CA 1
ATOM 694 C C . LYS A 1 91 ? -12.903 -4.397 -4.627 1.00 96.38 91 LYS A C 1
ATOM 696 O O . LYS A 1 91 ? -11.859 -4.431 -5.274 1.00 96.38 91 LYS A O 1
ATOM 701 N N . PRO A 1 92 ? -13.958 -3.663 -5.019 1.00 97.94 92 PRO A N 1
ATOM 702 C CA . PRO A 1 92 ? -13.875 -2.711 -6.126 1.00 97.94 92 PRO A CA 1
ATOM 703 C C . PRO A 1 92 ? -12.797 -1.643 -5.887 1.00 97.94 92 PRO A C 1
ATOM 705 O O . PRO A 1 92 ? -12.525 -1.273 -4.739 1.00 97.94 92 PRO A O 1
ATOM 708 N N . LEU A 1 93 ? -12.209 -1.122 -6.968 1.00 97.62 93 LEU A N 1
ATOM 709 C CA . LEU A 1 93 ? -11.176 -0.080 -6.920 1.00 97.62 93 LEU A CA 1
ATOM 710 C C . LEU A 1 93 ? -11.666 1.157 -6.157 1.00 97.62 93 LEU A C 1
ATOM 712 O O . LEU A 1 93 ? -10.982 1.668 -5.270 1.00 97.62 93 LEU A O 1
ATOM 716 N N . GLU A 1 94 ? -12.885 1.587 -6.458 1.00 97.81 94 GLU A N 1
ATOM 717 C CA . GLU A 1 94 ? -13.519 2.778 -5.903 1.00 97.81 94 GLU A CA 1
ATOM 718 C C . GLU A 1 94 ? -13.708 2.637 -4.388 1.00 97.81 94 GLU A C 1
ATOM 720 O O . GLU A 1 94 ? -13.485 3.585 -3.638 1.00 97.81 94 GLU A O 1
ATOM 725 N N . VAL A 1 95 ? -14.030 1.426 -3.917 1.00 97.56 95 VAL A N 1
ATOM 726 C CA . VAL A 1 95 ? -14.179 1.120 -2.486 1.00 97.56 95 VAL A CA 1
ATOM 727 C C . VAL A 1 95 ? -12.835 1.228 -1.763 1.00 97.56 95 VAL A C 1
ATOM 729 O O . VAL A 1 95 ? -12.767 1.789 -0.670 1.00 97.56 95 VAL A O 1
ATOM 732 N N . ILE A 1 96 ? -11.745 0.730 -2.358 1.00 98.12 96 ILE A N 1
ATOM 733 C CA . ILE A 1 96 ? -10.396 0.888 -1.791 1.00 98.12 96 ILE A CA 1
ATOM 734 C C . ILE A 1 96 ? -10.011 2.365 -1.712 1.00 98.12 96 ILE A C 1
ATOM 736 O O . ILE A 1 96 ? -9.568 2.833 -0.658 1.00 98.12 96 ILE A O 1
ATOM 740 N N . GLN A 1 97 ? -10.212 3.111 -2.799 1.00 98.00 97 GLN A N 1
ATOM 741 C CA . GLN A 1 97 ? -9.918 4.541 -2.849 1.00 98.00 97 GLN A CA 1
ATOM 742 C C . GLN A 1 97 ? -10.729 5.319 -1.806 1.00 98.00 97 GLN A C 1
ATOM 744 O O . GLN A 1 97 ? -10.174 6.184 -1.122 1.00 98.00 97 GLN A O 1
ATOM 749 N N . GLU A 1 98 ? -12.007 4.983 -1.621 1.00 97.56 98 GLU A N 1
ATOM 750 C CA . GLU A 1 98 ? -12.871 5.588 -0.609 1.00 97.56 98 GLU A CA 1
ATOM 751 C C . GLU A 1 98 ? -12.391 5.278 0.817 1.00 97.56 98 GLU A C 1
ATOM 753 O O . GLU A 1 98 ? -12.283 6.198 1.632 1.00 97.56 98 GLU A O 1
ATOM 758 N N . ILE A 1 99 ? -12.033 4.023 1.123 1.00 97.50 99 ILE A N 1
ATOM 759 C CA . ILE A 1 99 ? -11.470 3.629 2.430 1.00 97.50 99 ILE A CA 1
ATOM 760 C C . ILE A 1 99 ? -10.211 4.449 2.734 1.00 97.50 99 ILE A C 1
ATOM 762 O O . ILE A 1 99 ? -10.079 5.022 3.821 1.00 97.50 99 ILE A O 1
ATOM 766 N N . VAL A 1 100 ? -9.294 4.552 1.768 1.00 97.25 100 VAL A N 1
ATOM 767 C CA . VAL A 1 100 ? -8.062 5.335 1.929 1.00 97.25 100 VAL A CA 1
ATOM 768 C C . VAL A 1 100 ? -8.380 6.818 2.095 1.00 97.25 100 VAL A C 1
ATOM 770 O O . VAL A 1 100 ? -7.792 7.471 2.959 1.00 97.25 100 VAL A O 1
ATOM 773 N N . HIS A 1 101 ? -9.320 7.361 1.320 1.00 96.38 101 HIS A N 1
ATOM 774 C CA . HIS A 1 101 ? -9.729 8.758 1.414 1.00 96.38 101 HIS A CA 1
ATOM 775 C C . HIS A 1 101 ? -10.321 9.086 2.791 1.00 96.38 101 HIS A C 1
ATOM 777 O O . HIS A 1 101 ? -9.889 10.057 3.422 1.00 96.38 101 HIS A O 1
ATOM 783 N N . LYS A 1 102 ? -11.229 8.245 3.301 1.00 95.88 102 LYS A N 1
ATOM 784 C CA . LYS A 1 102 ? -11.822 8.358 4.642 1.00 95.88 102 LYS A CA 1
ATOM 785 C C . LYS A 1 102 ? -10.771 8.297 5.743 1.00 95.88 102 LYS A C 1
ATOM 787 O O . LYS A 1 102 ? -10.676 9.222 6.557 1.00 95.88 102 LYS A O 1
ATOM 792 N N . ALA A 1 103 ? -9.878 7.312 5.695 1.00 95.62 103 ALA A N 1
ATOM 793 C CA . ALA A 1 103 ? -8.798 7.186 6.669 1.00 95.62 103 ALA A CA 1
ATOM 794 C C . ALA A 1 103 ? -7.819 8.374 6.606 1.00 95.62 103 ALA A C 1
ATOM 796 O O . ALA A 1 103 ? -7.311 8.859 7.626 1.00 95.62 103 ALA A O 1
ATOM 797 N N . TRP A 1 104 ? -7.544 8.882 5.404 1.00 93.94 104 TRP A N 1
ATOM 798 C CA . TRP A 1 104 ? -6.577 9.951 5.202 1.00 93.94 104 TRP A CA 1
ATOM 799 C C . TRP A 1 104 ? -7.120 11.329 5.589 1.00 93.94 104 TRP A C 1
ATOM 801 O O . TRP A 1 104 ? -6.445 12.055 6.326 1.00 93.94 104 TRP A O 1
ATOM 811 N N . ARG A 1 105 ? -8.316 11.690 5.111 1.00 92.38 105 ARG A N 1
ATOM 812 C CA . ARG A 1 105 ? -8.896 13.037 5.237 1.00 92.38 105 ARG A CA 1
ATOM 813 C C . ARG A 1 105 ? -9.773 13.198 6.468 1.00 92.38 105 ARG A C 1
ATOM 815 O O . ARG A 1 105 ? -9.686 14.234 7.124 1.00 92.38 105 ARG A O 1
ATOM 822 N N . PHE A 1 106 ? -10.533 12.163 6.808 1.00 92.62 106 PHE A N 1
ATOM 823 C CA . PHE A 1 106 ? -11.539 12.206 7.870 1.00 92.62 106 PHE A CA 1
ATOM 824 C C . PHE A 1 106 ? -11.143 11.403 9.113 1.00 92.62 106 PHE A C 1
ATOM 826 O O . PHE A 1 106 ? -11.744 11.577 10.163 1.00 92.62 106 PHE A O 1
ATOM 833 N N . ARG A 1 107 ? -10.066 10.603 9.035 1.00 90.44 107 ARG A N 1
ATOM 834 C CA . ARG A 1 107 ? -9.604 9.701 10.113 1.00 90.44 107 ARG A CA 1
ATOM 835 C C . ARG A 1 107 ? -10.603 8.599 10.456 1.00 90.44 107 ARG A C 1
ATOM 837 O O . ARG A 1 107 ? -10.513 7.989 11.516 1.00 90.44 107 ARG A O 1
ATOM 844 N N . GLU A 1 108 ? -11.492 8.309 9.523 1.00 92.75 108 GLU A N 1
ATOM 845 C CA . GLU A 1 108 ? -12.477 7.248 9.633 1.00 92.75 108 GLU A CA 1
ATOM 846 C C . GLU A 1 108 ? -11.905 5.983 9.008 1.00 92.75 108 GLU A C 1
ATOM 848 O O . GLU A 1 108 ? -11.563 5.955 7.827 1.00 92.75 108 GLU A O 1
ATOM 853 N N . TYR A 1 109 ? -11.756 4.939 9.816 1.00 93.31 109 TYR A N 1
ATOM 854 C CA . TYR A 1 109 ? -11.305 3.639 9.346 1.00 93.31 109 TYR A CA 1
ATOM 855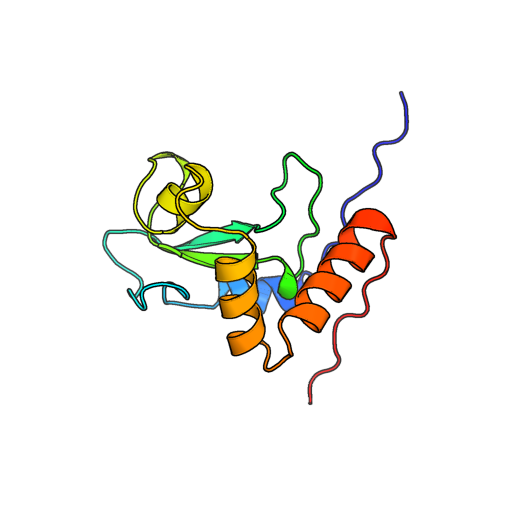 C C . TYR A 1 109 ? -11.914 2.552 10.219 1.00 93.31 109 TYR A C 1
ATOM 857 O O . TYR A 1 109 ? -11.681 2.513 11.428 1.00 93.31 109 TYR A O 1
ATOM 865 N N . GLN A 1 110 ? -12.682 1.669 9.592 1.00 86.62 110 GLN A N 1
ATOM 866 C CA . GLN A 1 110 ? -13.114 0.421 10.198 1.00 86.62 110 GLN A CA 1
ATOM 867 C C . GLN A 1 110 ? -12.236 -0.681 9.623 1.00 86.62 110 GLN A C 1
ATOM 869 O O . GLN A 1 110 ? -12.310 -0.984 8.432 1.00 86.62 110 GLN A O 1
ATOM 874 N N . ALA A 1 111 ? -11.364 -1.238 10.462 1.00 74.00 111 ALA A N 1
ATOM 875 C CA . ALA A 1 111 ? -10.605 -2.420 10.089 1.00 74.00 111 ALA A CA 1
ATOM 876 C C . ALA A 1 111 ? -11.622 -3.529 9.792 1.00 74.00 111 ALA A C 1
ATOM 878 O O . ALA A 1 111 ? -12.371 -3.907 10.688 1.00 74.00 111 ALA A O 1
ATOM 879 N N . GLY A 1 112 ? -11.697 -3.981 8.536 1.00 62.72 112 GLY A N 1
ATOM 880 C CA . GLY A 1 112 ? -12.658 -5.012 8.144 1.00 62.72 112 GLY A CA 1
ATOM 881 C C . GLY A 1 112 ? -12.527 -6.246 9.037 1.00 62.72 112 GLY A C 1
ATOM 882 O O . GLY A 1 112 ? -11.409 -6.721 9.258 1.00 62.72 112 GLY A O 1
ATOM 883 N N . GLU A 1 113 ? -13.657 -6.725 9.559 1.00 49.44 113 GLU A N 1
ATOM 884 C CA . GLU A 1 113 ? -13.732 -7.985 10.296 1.00 49.44 113 GLU A CA 1
ATOM 885 C C . GLU A 1 113 ? -13.408 -9.150 9.354 1.00 49.44 113 GLU A C 1
ATOM 887 O O . GLU A 1 113 ? -13.683 -9.106 8.153 1.00 49.44 113 GLU A O 1
ATOM 892 N N . GLU A 1 114 ? -12.718 -10.150 9.893 1.00 48.69 114 GLU A N 1
ATOM 893 C CA . GLU A 1 114 ? -12.353 -11.362 9.166 1.00 48.69 114 GLU A CA 1
ATOM 894 C C . GLU A 1 114 ? -13.643 -12.113 8.809 1.00 48.69 114 GLU A C 1
ATOM 896 O O . GLU A 1 114 ? -14.465 -12.349 9.692 1.00 48.69 114 GLU A O 1
ATOM 901 N N . ILE A 1 115 ? -13.835 -12.430 7.523 1.00 39.16 115 ILE A N 1
ATOM 902 C CA . ILE A 1 115 ? -14.799 -13.458 7.104 1.00 39.16 115 ILE A CA 1
ATOM 903 C C . ILE A 1 115 ? -14.129 -14.811 7.320 1.00 39.16 115 ILE A C 1
ATOM 905 O O . ILE A 1 115 ? -12.950 -14.927 6.902 1.00 39.16 115 ILE A O 1
#

Radius of gyration: 14.02 Å; chains: 1; bounding box: 33×38×31 Å

InterPro domains:
  IPR003615 HNH nuclease [cd00085] (15-72)

Foldseek 3Di:
DPPDDAAAADPVQLVVQVPDQAALQPRHGDDPFHKDKAFLCDVVLRFHHGNLRIHIWTHDCVVLDGPNSCSNVVVAHSLNVNVSSCVVVVHDSVVSVVQRCCRRPVVDHDPDDDD

Organism: NCBI:txid1123291

Secondary structure (DSSP, 8-state):
----PPPPB-HHHHHHHHH--B-TTT-PBSSTT-EEEEESS-GGGT--BSGGGEEEEES-GGGT-HHHHHHHTT-S-HHHHHHHHHHHHTS-HHHHHHHHHIIIII-----PPP-

Sequence (115 aa):
MLEKRKRVVDPKGMKKVKAIDYCERCGRMNGFYCLEVAHVKGKGCKGPDIKENCLKLCGPASMGMGCHGADHRGEITDDELFSIIAKRENKPLEVIQEIVHKAWRFREYQAGEEI

pLDDT: mean 90.8, std 12.15, range [39.16, 98.62]